Protein AF-A0A8J5YVL1-F1 (afdb_monomer)

Structure (mmCIF, N/CA/C/O backbone):
data_AF-A0A8J5YVL1-F1
#
_entry.id   AF-A0A8J5YVL1-F1
#
loop_
_atom_site.group_PDB
_atom_site.id
_atom_site.type_symbol
_atom_site.label_atom_id
_atom_site.label_alt_id
_atom_site.label_comp_id
_atom_site.label_asym_id
_atom_site.label_entity_id
_atom_site.label_seq_id
_atom_site.pdbx_PDB_ins_code
_atom_site.Cartn_x
_atom_site.Cartn_y
_atom_site.Cartn_z
_atom_site.occupancy
_atom_site.B_iso_or_equiv
_atom_site.auth_seq_id
_atom_site.auth_comp_id
_atom_site.auth_asym_id
_atom_site.auth_atom_id
_atom_site.pdbx_PDB_model_num
ATOM 1 N N . MET A 1 1 ? -0.648 19.485 24.451 1.00 42.94 1 MET A N 1
ATOM 2 C CA . MET A 1 1 ? -0.147 18.168 24.008 1.00 42.94 1 MET A CA 1
ATOM 3 C C . MET A 1 1 ? -0.734 17.122 24.938 1.00 42.94 1 MET A C 1
ATOM 5 O O . MET A 1 1 ? -0.372 17.107 26.108 1.00 42.94 1 MET A O 1
ATOM 9 N N . GLU A 1 2 ? -1.714 16.345 24.477 1.00 46.75 2 GLU A N 1
ATOM 10 C CA . GLU A 1 2 ? -2.273 15.233 25.255 1.00 46.75 2 GLU A CA 1
ATOM 11 C C . GLU A 1 2 ? -1.369 14.004 25.083 1.00 46.75 2 GLU A C 1
ATOM 13 O O . GLU A 1 2 ? -1.081 13.590 23.961 1.00 46.75 2 GLU A O 1
ATOM 18 N N . LEU A 1 3 ? -0.871 13.454 26.192 1.00 41.06 3 LEU A N 1
ATOM 19 C CA . LEU A 1 3 ? -0.074 12.228 26.197 1.00 41.06 3 LEU A CA 1
ATOM 20 C C . LEU A 1 3 ? -1.036 11.037 26.158 1.00 41.06 3 LEU A C 1
ATOM 22 O O . LEU A 1 3 ? -1.748 10.786 27.128 1.00 41.06 3 LEU A O 1
ATOM 26 N N . THR A 1 4 ? -1.071 10.324 25.033 1.00 48.88 4 THR A N 1
ATOM 27 C CA . THR A 1 4 ? -1.881 9.107 24.882 1.00 48.88 4 THR A CA 1
ATOM 28 C C . THR A 1 4 ? -1.025 7.891 25.219 1.00 48.88 4 THR A C 1
ATOM 30 O O . THR A 1 4 ? 0.049 7.719 24.645 1.00 48.88 4 THR A O 1
ATOM 33 N N . ILE A 1 5 ? -1.491 7.049 26.146 1.00 52.22 5 ILE A N 1
ATOM 34 C CA . ILE A 1 5 ? -0.807 5.812 26.540 1.00 52.22 5 ILE A CA 1
ATOM 35 C C . ILE A 1 5 ? -1.683 4.625 26.146 1.00 52.22 5 ILE A C 1
ATOM 37 O O . ILE A 1 5 ? -2.845 4.551 26.537 1.00 52.22 5 ILE A O 1
ATOM 41 N N . ILE A 1 6 ? -1.118 3.691 25.379 1.00 55.56 6 ILE A N 1
ATOM 42 C CA . ILE A 1 6 ? -1.811 2.479 24.929 1.00 55.56 6 ILE A CA 1
ATOM 43 C C . ILE A 1 6 ? -1.392 1.321 25.836 1.00 55.56 6 ILE A C 1
ATOM 45 O O . ILE A 1 6 ? -0.228 0.925 25.851 1.00 55.56 6 ILE A O 1
ATOM 49 N N . VAL A 1 7 ? -2.344 0.767 26.589 1.00 57.22 7 VAL A N 1
ATOM 50 C CA . VAL A 1 7 ? -2.123 -0.387 27.471 1.00 57.22 7 VAL A CA 1
ATOM 51 C C . VAL A 1 7 ? -2.712 -1.632 26.813 1.00 57.22 7 VAL A C 1
ATOM 53 O O . VAL A 1 7 ? -3.922 -1.735 26.635 1.00 57.22 7 VAL A O 1
ATOM 56 N N . LYS A 1 8 ? -1.857 -2.591 26.442 1.00 54.03 8 LYS A N 1
ATOM 57 C CA . LYS A 1 8 ? -2.273 -3.856 25.820 1.00 54.03 8 LYS A CA 1
ATOM 58 C C . LYS A 1 8 ? -2.433 -4.940 26.882 1.00 54.03 8 LYS A C 1
ATOM 60 O O . LYS A 1 8 ? -1.452 -5.380 27.480 1.00 54.03 8 LYS A O 1
ATOM 65 N N . LEU A 1 9 ? -3.663 -5.399 27.092 1.00 58.56 9 LEU A N 1
ATOM 66 C CA . LEU A 1 9 ? -3.941 -6.546 27.951 1.00 58.56 9 LEU A CA 1
ATOM 67 C C . LEU A 1 9 ? -3.624 -7.840 27.199 1.00 58.56 9 LEU A C 1
ATOM 69 O O . LEU A 1 9 ? -4.269 -8.189 26.214 1.00 58.56 9 LEU A O 1
ATOM 73 N N . LEU A 1 10 ? -2.597 -8.549 27.657 1.00 46.00 10 LEU A N 1
ATOM 74 C CA . LEU A 1 10 ? -2.232 -9.855 27.127 1.00 46.00 10 LEU A CA 1
ATOM 75 C C . LEU A 1 10 ? -3.142 -10.917 27.764 1.00 46.00 10 LEU A C 1
ATOM 77 O O . LEU A 1 10 ? -3.013 -11.221 28.949 1.00 46.00 10 LEU A O 1
ATOM 81 N N . TRP A 1 11 ? -4.058 -11.473 26.966 1.00 41.03 11 TRP A N 1
ATOM 82 C CA . TRP A 1 11 ? -4.796 -12.717 27.249 1.00 41.03 11 TRP A CA 1
ATOM 83 C C . TRP A 1 11 ? -5.746 -12.724 28.460 1.00 41.03 11 TRP A C 1
ATOM 85 O O . TRP A 1 11 ? -6.225 -13.786 28.850 1.00 41.03 11 TRP A O 1
ATOM 95 N N . ARG A 1 12 ? -6.054 -11.570 29.066 1.00 52.34 12 ARG A N 1
ATOM 96 C CA . ARG A 1 12 ? -7.002 -11.473 30.190 1.00 52.34 12 ARG A CA 1
ATOM 97 C C . ARG A 1 12 ? -8.143 -10.523 29.853 1.00 52.34 12 ARG A C 1
ATOM 99 O O . ARG A 1 12 ? -7.898 -9.357 29.561 1.00 52.34 12 ARG A O 1
ATOM 106 N N . ASN A 1 13 ? -9.375 -11.020 29.945 1.00 53.91 13 ASN A N 1
ATOM 107 C CA . ASN A 1 13 ? -10.570 -10.188 29.869 1.00 53.91 13 ASN A CA 1
ATOM 108 C C . ASN A 1 13 ? -10.741 -9.462 31.215 1.00 53.91 13 ASN A C 1
ATOM 110 O O . ASN A 1 13 ? -11.126 -10.070 32.212 1.00 53.91 13 ASN A O 1
ATOM 114 N N . ILE A 1 14 ? -10.346 -8.190 31.267 1.00 65.94 14 ILE A N 1
ATOM 115 C CA . ILE A 1 14 ? -10.476 -7.323 32.443 1.00 65.94 14 ILE A CA 1
ATOM 116 C C . ILE A 1 14 ? -11.452 -6.215 32.060 1.00 65.94 14 ILE A C 1
ATOM 118 O O . ILE A 1 14 ? -11.214 -5.510 31.086 1.00 65.94 14 ILE A O 1
ATOM 122 N N . GLY A 1 15 ? -12.534 -6.051 32.823 1.00 62.53 15 GLY A N 1
ATOM 123 C CA . GLY A 1 15 ? -13.512 -4.994 32.558 1.00 62.53 15 GLY A CA 1
ATOM 124 C C . GLY A 1 15 ? -12.946 -3.584 32.774 1.00 62.53 15 GLY A C 1
ATOM 125 O O . GLY A 1 15 ? -12.085 -3.393 33.641 1.00 62.53 15 GLY A O 1
ATOM 126 N N . TYR A 1 16 ? -13.490 -2.600 32.045 1.00 64.75 16 TYR A N 1
ATOM 127 C CA . TYR A 1 16 ? -13.103 -1.179 32.076 1.00 64.75 16 TYR A CA 1
ATOM 128 C C . TYR A 1 16 ? -12.795 -0.658 33.483 1.00 64.75 16 TYR A C 1
ATOM 130 O O . TYR A 1 16 ? -11.700 -0.178 33.759 1.00 64.75 16 TYR A O 1
ATOM 138 N N . ASN A 1 17 ? -13.750 -0.812 34.408 1.00 65.31 17 ASN A N 1
ATOM 139 C CA . ASN A 1 17 ? -13.649 -0.272 35.765 1.00 65.31 17 ASN A CA 1
ATOM 140 C C . ASN A 1 17 ? -12.485 -0.890 36.549 1.00 65.31 17 ASN A C 1
ATOM 142 O O . ASN A 1 17 ? -11.802 -0.198 37.304 1.00 65.31 17 ASN A O 1
ATOM 146 N N . ALA A 1 18 ? -12.226 -2.186 36.357 1.00 68.44 18 ALA A N 1
ATOM 147 C CA . ALA A 1 18 ? -11.123 -2.874 37.017 1.00 68.44 18 ALA A CA 1
ATOM 148 C C . ALA A 1 18 ? -9.768 -2.425 36.449 1.00 68.44 18 ALA A C 1
ATOM 150 O O . ALA A 1 18 ? -8.824 -2.220 37.213 1.00 68.44 18 ALA A O 1
ATOM 151 N N . LEU A 1 19 ? -9.679 -2.229 35.130 1.00 71.31 19 LEU A N 1
ATOM 152 C CA . LEU A 1 19 ? -8.485 -1.703 34.472 1.00 71.31 19 LEU A CA 1
ATOM 153 C C . LEU A 1 19 ? -8.215 -0.252 34.888 1.00 71.31 19 LEU A C 1
ATOM 155 O O . LEU A 1 19 ? -7.110 0.065 35.326 1.00 71.31 19 LEU A O 1
ATOM 159 N N . HIS A 1 20 ? -9.239 0.598 34.817 1.00 70.94 20 HIS A N 1
ATOM 160 C CA . HIS A 1 20 ? -9.194 2.002 35.205 1.00 70.94 20 HIS A CA 1
ATOM 161 C C . HIS A 1 20 ? -8.709 2.155 36.646 1.00 70.94 20 HIS A C 1
ATOM 163 O O . HIS A 1 20 ? -7.686 2.791 36.892 1.00 70.94 20 HIS A O 1
ATOM 169 N N . ASN A 1 21 ? -9.359 1.488 37.602 1.00 70.31 21 ASN A N 1
ATOM 170 C CA . ASN A 1 21 ? -8.981 1.587 39.011 1.00 70.31 21 ASN A CA 1
ATOM 171 C C . ASN A 1 21 ? -7.554 1.091 39.276 1.00 70.31 21 ASN A C 1
ATOM 173 O O . ASN A 1 21 ? -6.857 1.646 40.123 1.00 70.31 21 ASN A O 1
ATOM 177 N N . ARG A 1 22 ? -7.091 0.079 38.533 1.00 70.25 22 ARG A N 1
ATOM 178 C CA . ARG A 1 22 ? -5.737 -0.464 38.676 1.00 70.25 22 ARG A CA 1
ATOM 179 C C . ARG A 1 22 ? -4.668 0.443 38.069 1.00 70.25 22 ARG A C 1
ATOM 181 O O . ARG A 1 22 ? -3.599 0.579 38.650 1.00 70.25 22 ARG A O 1
ATOM 188 N N . ILE A 1 23 ? -4.947 1.095 36.943 1.00 69.12 23 ILE A N 1
ATOM 189 C CA . ILE A 1 23 ? -4.040 2.088 36.351 1.00 69.12 23 ILE A CA 1
ATOM 190 C C . ILE A 1 23 ? -3.959 3.327 37.248 1.00 69.12 23 ILE A C 1
ATOM 192 O O . ILE A 1 23 ? -2.861 3.787 37.558 1.00 69.12 23 ILE A O 1
ATOM 196 N N . PHE A 1 24 ? -5.097 3.831 37.731 1.00 69.50 24 PHE A N 1
ATOM 197 C CA . PHE A 1 24 ? -5.126 4.990 38.625 1.00 69.50 24 PHE A CA 1
ATOM 198 C C . PHE A 1 24 ? -4.439 4.716 39.968 1.00 69.50 24 PHE A C 1
ATOM 200 O O . PHE A 1 24 ? -3.754 5.600 40.485 1.00 69.50 24 PHE A O 1
ATOM 207 N N . SER A 1 25 ? -4.553 3.500 40.513 1.00 71.31 25 SER A N 1
ATOM 208 C CA . SER A 1 25 ? -3.871 3.138 41.761 1.00 71.31 25 SER A CA 1
ATOM 209 C C . SER A 1 25 ? -2.361 2.956 41.591 1.00 71.31 25 SER A C 1
ATOM 211 O O . SER A 1 25 ? -1.601 3.382 42.462 1.00 71.31 25 SER A O 1
ATOM 213 N N . LEU A 1 26 ? -1.917 2.368 40.475 1.00 70.75 26 LEU A N 1
ATOM 214 C CA . LEU A 1 26 ? -0.498 2.124 40.210 1.00 70.75 26 LEU A CA 1
ATOM 215 C C . LEU A 1 26 ? 0.247 3.396 39.807 1.00 70.75 26 LEU A C 1
ATOM 217 O O . LEU A 1 26 ? 1.366 3.616 40.261 1.00 70.75 26 LEU A O 1
ATOM 221 N N . TRP A 1 27 ? -0.338 4.204 38.923 1.00 68.94 27 TRP A N 1
ATOM 222 C CA . TRP A 1 27 ? 0.379 5.308 38.278 1.00 68.94 27 TRP A CA 1
ATOM 223 C C . TRP A 1 27 ? 0.097 6.672 38.905 1.00 68.94 27 TRP A C 1
ATOM 225 O O . TRP A 1 27 ? 0.854 7.602 38.646 1.00 68.94 27 TRP A O 1
ATOM 235 N N . LYS A 1 28 ? -0.957 6.799 39.730 1.00 72.81 28 LYS A N 1
ATOM 236 C CA . LYS A 1 28 ? -1.360 8.043 40.420 1.00 72.81 28 LYS A CA 1
ATOM 237 C C . LYS A 1 28 ? -1.212 9.298 39.540 1.00 72.81 28 LYS A C 1
ATOM 239 O O . LYS A 1 28 ? -0.513 10.243 39.915 1.00 72.81 28 LYS A O 1
ATOM 244 N N . PRO A 1 29 ? -1.803 9.305 38.336 1.00 64.38 29 PRO A N 1
ATOM 245 C CA . PRO A 1 29 ? -1.555 10.366 37.378 1.00 64.38 29 PRO A CA 1
ATOM 246 C C . PRO A 1 29 ? -2.107 11.705 37.880 1.00 64.38 29 PRO A C 1
ATOM 248 O O . PRO A 1 29 ? -3.198 11.779 38.439 1.00 64.38 29 PRO A O 1
ATOM 251 N N . VAL A 1 30 ? -1.359 12.782 37.632 1.00 61.59 30 VAL A N 1
ATOM 252 C CA . VAL A 1 30 ? -1.722 14.155 38.041 1.00 61.59 30 VAL A CA 1
ATOM 253 C C . VAL A 1 30 ? -2.910 14.701 37.228 1.00 61.59 30 VAL A C 1
ATOM 255 O O . VAL A 1 30 ? -3.558 15.662 37.631 1.00 61.59 30 VAL A O 1
ATOM 258 N N . LYS A 1 31 ? -3.214 14.096 36.071 1.00 61.38 31 LYS A N 1
ATOM 259 C CA . LYS A 1 31 ? -4.322 14.475 35.183 1.00 61.38 31 LYS A CA 1
ATOM 260 C C . LYS A 1 31 ? -5.142 13.251 34.785 1.00 61.38 31 LYS A C 1
ATOM 262 O O . LYS A 1 31 ? -4.609 12.148 34.702 1.00 61.38 31 LYS A O 1
ATOM 267 N N . SER A 1 32 ? -6.427 13.478 34.517 1.00 56.41 32 SER A N 1
ATOM 268 C CA . SER A 1 32 ? -7.346 12.450 34.022 1.00 56.41 32 SER A CA 1
ATOM 269 C C . SER A 1 32 ? -6.806 11.826 32.731 1.00 56.41 32 SER A C 1
ATOM 271 O O . SER A 1 32 ? -6.539 12.535 31.759 1.00 56.41 32 SER A O 1
ATOM 273 N N . ILE A 1 33 ? -6.614 10.505 32.742 1.00 60.28 33 ILE A N 1
ATOM 274 C CA . ILE A 1 33 ? -6.227 9.719 31.569 1.00 60.28 33 ILE A CA 1
ATOM 275 C C . ILE A 1 33 ? -7.513 9.234 30.902 1.00 60.28 33 ILE A C 1
ATOM 277 O O . ILE A 1 33 ? -8.324 8.565 31.541 1.00 60.28 33 ILE A O 1
ATOM 281 N N . ARG A 1 34 ? -7.695 9.531 29.609 1.00 54.69 34 ARG A N 1
ATOM 282 C CA . ARG A 1 34 ? -8.760 8.900 28.819 1.00 54.69 34 ARG A CA 1
ATOM 283 C C . ARG A 1 34 ? -8.368 7.455 28.539 1.00 54.69 34 ARG A C 1
ATOM 285 O O . ARG A 1 34 ? -7.381 7.208 27.852 1.00 54.69 34 ARG A O 1
ATOM 292 N N . ILE A 1 35 ? -9.146 6.520 29.068 1.00 52.94 35 ILE A N 1
ATOM 293 C CA . ILE A 1 35 ? -9.017 5.097 28.761 1.00 52.94 35 ILE A CA 1
ATOM 294 C C . ILE A 1 35 ? -10.043 4.779 27.676 1.00 52.94 35 ILE A C 1
ATOM 296 O O . ILE A 1 35 ? -11.217 5.108 27.821 1.00 52.94 35 ILE A O 1
ATOM 300 N N . MET A 1 36 ? -9.595 4.180 26.577 1.00 52.34 36 MET A N 1
ATOM 301 C CA . MET A 1 36 ? -10.469 3.701 25.509 1.00 52.34 36 MET A CA 1
ATOM 302 C C . MET A 1 36 ? -10.408 2.176 25.491 1.00 52.34 36 MET A C 1
ATOM 304 O O . MET A 1 36 ? -9.351 1.606 25.220 1.00 52.34 36 MET A O 1
ATOM 308 N N . ASP A 1 37 ? -11.532 1.526 25.786 1.00 49.56 37 ASP A N 1
ATOM 309 C CA . ASP A 1 37 ? -11.665 0.082 25.620 1.00 49.56 37 ASP A CA 1
ATOM 310 C C . ASP A 1 37 ? -11.885 -0.233 24.143 1.00 49.56 37 ASP A C 1
ATOM 312 O O . ASP A 1 37 ? -12.941 0.044 23.582 1.00 49.56 37 ASP A O 1
ATOM 316 N N . THR A 1 38 ? -10.906 -0.870 23.509 1.00 52.19 38 THR A N 1
ATOM 317 C CA . THR A 1 38 ? -11.033 -1.386 22.136 1.00 52.19 38 THR A CA 1
ATOM 318 C C . THR A 1 38 ? -11.914 -2.634 22.035 1.00 52.19 38 THR A C 1
ATOM 320 O O . THR A 1 38 ? -12.128 -3.131 20.936 1.00 52.19 38 THR A O 1
ATOM 323 N N . ILE A 1 39 ? -12.424 -3.145 23.163 1.00 48.12 39 ILE A N 1
ATOM 324 C CA . ILE A 1 39 ? -13.258 -4.357 23.223 1.00 48.12 39 ILE A CA 1
ATOM 325 C C . ILE A 1 39 ? -14.756 -4.013 23.116 1.00 48.12 39 ILE A C 1
ATOM 327 O O . ILE A 1 39 ? -15.528 -4.837 22.647 1.00 48.12 39 ILE A O 1
ATOM 331 N N . ASN A 1 40 ? -15.159 -2.793 23.495 1.00 41.94 40 ASN A N 1
ATOM 332 C CA . ASN A 1 40 ? -16.542 -2.297 23.406 1.00 41.94 40 ASN A CA 1
ATOM 333 C C . ASN A 1 40 ? -16.574 -0.824 22.958 1.00 41.94 40 ASN A C 1
ATOM 335 O O . ASN A 1 40 ? -17.328 -0.013 23.499 1.00 41.94 40 ASN A O 1
ATOM 339 N N . GLY A 1 41 ? -15.705 -0.444 22.019 1.00 41.62 41 GLY A N 1
ATOM 340 C CA . GLY A 1 41 ? -15.806 0.871 21.392 1.00 41.62 41 GLY A CA 1
ATOM 341 C C . GLY A 1 41 ? -17.145 0.981 20.658 1.00 41.62 41 GLY A C 1
ATOM 342 O O . GLY A 1 41 ? -17.624 -0.039 20.155 1.00 41.62 41 GLY A O 1
ATOM 343 N N . PRO A 1 42 ? -17.760 2.180 20.574 1.00 35.94 42 PRO A N 1
ATOM 344 C CA . PRO A 1 42 ? -18.897 2.345 19.685 1.00 35.94 42 PRO A CA 1
ATOM 345 C C . PRO A 1 42 ? -18.426 1.955 18.288 1.00 35.94 42 PRO A C 1
ATOM 347 O O . PRO A 1 42 ? -17.226 2.003 18.015 1.00 35.94 42 PRO A O 1
ATOM 350 N N . GLU A 1 43 ? -19.366 1.570 17.442 1.00 41.91 43 GLU A N 1
ATOM 351 C CA . GLU A 1 43 ? -19.257 1.426 15.993 1.00 41.91 43 GLU A CA 1
ATOM 352 C C . GLU A 1 43 ? -18.682 2.720 15.372 1.00 41.91 43 GLU A C 1
ATOM 354 O O . GLU A 1 43 ? -19.348 3.505 14.706 1.00 41.91 43 GLU A O 1
ATOM 359 N N . GLN A 1 44 ? -17.426 3.028 15.683 1.00 44.06 44 GLN A N 1
ATOM 360 C CA . GLN A 1 44 ? -16.642 4.060 15.062 1.00 44.06 44 GLN A CA 1
ATOM 361 C C . GLN A 1 44 ? -16.276 3.411 13.755 1.00 44.06 44 GLN A C 1
ATOM 363 O O . GLN A 1 44 ? -15.365 2.589 13.711 1.00 44.06 44 GLN A O 1
ATOM 368 N N . SER A 1 45 ? -17.066 3.734 12.732 1.00 43.62 45 SER A N 1
ATOM 369 C CA . SER A 1 45 ? -16.680 3.611 11.338 1.00 43.62 45 SER A CA 1
ATOM 370 C C . SER A 1 45 ? -15.217 4.023 11.263 1.00 43.62 45 SER A C 1
ATOM 372 O O . SER A 1 45 ? -14.894 5.214 11.304 1.00 43.62 45 SER A O 1
ATOM 374 N N . TYR A 1 46 ? -14.317 3.040 11.255 1.00 50.81 46 TYR A N 1
ATOM 375 C CA . TYR A 1 46 ? -12.924 3.291 10.952 1.00 50.81 46 TYR A CA 1
ATOM 376 C C . TYR A 1 46 ? -12.950 4.064 9.636 1.00 50.81 46 TYR A C 1
ATOM 378 O O . TYR A 1 46 ? -13.780 3.741 8.776 1.00 50.81 46 TYR A O 1
ATOM 386 N N . PRO A 1 47 ? -12.154 5.134 9.480 1.00 58.59 47 PRO A N 1
ATOM 387 C CA . PRO A 1 47 ? -12.111 5.796 8.194 1.00 58.59 47 PRO A CA 1
ATOM 388 C C . PRO A 1 47 ? -11.756 4.713 7.177 1.00 58.59 47 PRO A C 1
ATOM 390 O O . PRO A 1 47 ? -10.712 4.072 7.303 1.00 58.59 47 PRO A O 1
ATOM 393 N N . SER A 1 48 ? -12.663 4.470 6.226 1.00 70.88 48 SER A N 1
ATOM 394 C CA . SER A 1 48 ? -12.494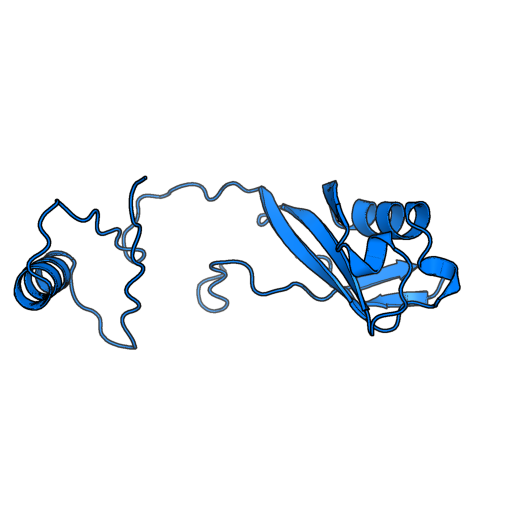 3.442 5.197 1.00 70.88 48 SER A CA 1
ATOM 395 C C . SER A 1 48 ? -11.149 3.619 4.496 1.00 70.88 48 SER A C 1
ATOM 397 O O . SER A 1 48 ? -10.492 2.649 4.150 1.00 70.88 48 SER A O 1
ATOM 399 N N . MET A 1 49 ? -10.665 4.862 4.429 1.00 78.75 49 MET A N 1
ATOM 400 C CA . MET A 1 49 ? -9.328 5.228 3.988 1.00 78.75 49 MET A CA 1
ATOM 401 C C . MET A 1 49 ? -8.318 5.352 5.139 1.00 78.75 49 MET A C 1
ATOM 403 O O . MET A 1 49 ? -8.422 6.247 5.981 1.00 78.75 49 MET A O 1
ATOM 407 N N . VAL A 1 50 ? -7.253 4.548 5.096 1.00 83.94 50 VAL A N 1
ATOM 408 C CA . VAL A 1 50 ? -6.099 4.661 6.007 1.00 83.94 50 VAL A CA 1
ATOM 409 C C . VAL A 1 50 ? -4.806 4.947 5.251 1.00 83.94 50 VAL A C 1
ATOM 411 O O . VAL A 1 50 ? -4.644 4.555 4.098 1.00 83.94 50 VAL A O 1
ATOM 414 N N . LEU A 1 51 ? -3.865 5.632 5.905 1.00 87.38 51 LEU A N 1
ATOM 415 C CA . LEU A 1 51 ? -2.521 5.841 5.371 1.00 87.38 51 LEU A CA 1
ATOM 416 C C . LEU A 1 51 ? -1.648 4.618 5.679 1.00 87.38 51 LEU A C 1
ATOM 418 O O . LEU A 1 51 ? -1.350 4.339 6.840 1.00 87.38 51 LEU A O 1
ATOM 422 N N . ALA A 1 52 ? -1.213 3.926 4.633 1.00 89.06 52 ALA A N 1
ATOM 423 C CA . ALA A 1 52 ? -0.408 2.719 4.702 1.00 89.06 52 ALA A CA 1
ATOM 424 C C . ALA A 1 52 ? 0.986 2.946 4.125 1.00 89.06 52 ALA A C 1
ATOM 426 O O . ALA A 1 52 ? 1.129 3.491 3.031 1.00 89.06 52 ALA A O 1
ATOM 427 N N . TRP A 1 53 ? 2.014 2.473 4.827 1.00 92.31 53 TRP A N 1
ATOM 428 C CA . TRP A 1 53 ? 3.339 2.321 4.235 1.00 92.31 53 TRP A CA 1
ATOM 429 C C . TRP A 1 53 ? 3.412 0.991 3.497 1.00 92.31 53 TRP A C 1
ATOM 431 O O . TRP A 1 53 ? 3.083 -0.052 4.060 1.00 92.31 53 TRP A O 1
ATOM 441 N N . ILE A 1 54 ? 3.871 1.035 2.253 1.00 93.31 54 ILE A N 1
ATOM 442 C CA . ILE A 1 54 ? 4.097 -0.142 1.422 1.00 93.31 54 ILE A CA 1
ATOM 443 C C . ILE A 1 54 ? 5.556 -0.217 0.981 1.00 93.31 54 ILE A C 1
ATOM 445 O O . ILE A 1 54 ? 6.236 0.805 0.829 1.00 93.31 54 ILE A O 1
ATOM 449 N N . ARG A 1 55 ? 6.027 -1.442 0.762 1.00 93.56 55 ARG A N 1
ATOM 450 C CA . ARG A 1 55 ? 7.349 -1.759 0.229 1.00 93.56 55 ARG A CA 1
ATOM 451 C C . ARG A 1 55 ? 7.214 -2.530 -1.076 1.00 93.56 55 ARG A C 1
ATOM 453 O O . ARG A 1 55 ? 6.396 -3.442 -1.196 1.00 93.56 55 ARG A O 1
ATOM 460 N N . LEU A 1 56 ? 8.062 -2.173 -2.030 1.00 93.00 56 LEU A N 1
ATOM 461 C CA . LEU A 1 56 ? 8.256 -2.861 -3.301 1.00 93.00 56 LEU A CA 1
ATOM 462 C C . LEU A 1 56 ? 9.650 -3.505 -3.260 1.00 93.00 56 LEU A C 1
ATOM 464 O O . LEU A 1 56 ? 10.645 -2.854 -3.608 1.00 93.00 56 LEU A O 1
ATOM 468 N N . PRO A 1 57 ? 9.766 -4.740 -2.741 1.00 90.94 57 PRO A N 1
ATOM 469 C CA . PRO A 1 57 ? 11.044 -5.428 -2.652 1.00 90.94 57 PRO A CA 1
ATOM 470 C C . PRO A 1 57 ? 11.575 -5.788 -4.036 1.00 90.94 57 PRO A C 1
ATOM 472 O O . PRO A 1 57 ? 10.805 -6.061 -4.958 1.00 90.94 57 PRO A O 1
ATOM 475 N N . SER A 1 58 ? 12.905 -5.822 -4.154 1.00 88.50 58 SER A N 1
ATOM 476 C CA . SER A 1 58 ? 13.609 -6.312 -5.348 1.00 88.50 58 SER A CA 1
ATOM 477 C C . SER A 1 58 ? 13.241 -5.594 -6.651 1.00 88.50 58 SER A C 1
ATOM 479 O O . SER A 1 58 ? 13.415 -6.155 -7.733 1.00 88.50 58 SER A O 1
ATOM 481 N N . LEU A 1 59 ? 12.780 -4.345 -6.556 1.00 87.44 59 LEU A N 1
ATOM 482 C CA . LEU A 1 59 ? 12.447 -3.540 -7.719 1.00 87.44 59 LEU A CA 1
ATOM 483 C C . LEU A 1 59 ? 13.720 -3.322 -8.581 1.00 87.44 59 LEU A C 1
ATOM 485 O O . LEU A 1 59 ? 14.794 -3.008 -8.054 1.00 87.44 59 LEU A O 1
ATOM 489 N N . PRO A 1 60 ? 13.664 -3.519 -9.907 1.00 86.44 60 PRO A N 1
ATOM 490 C CA . PRO A 1 60 ? 14.774 -3.191 -10.794 1.00 86.44 60 PRO A CA 1
ATOM 491 C C . PRO A 1 60 ? 15.208 -1.723 -10.686 1.00 86.44 60 PRO A C 1
ATOM 493 O O . PRO A 1 60 ? 14.381 -0.817 -10.664 1.00 86.44 60 PRO A O 1
ATOM 496 N N . GLY A 1 61 ? 16.521 -1.465 -10.690 1.00 84.31 61 GLY A N 1
ATOM 497 C CA . GLY A 1 61 ? 17.070 -0.115 -10.485 1.00 84.31 61 GLY A CA 1
ATOM 498 C C . GLY A 1 61 ? 16.571 0.938 -11.486 1.00 84.31 61 GLY A C 1
ATOM 499 O O . GLY A 1 61 ? 16.399 2.096 -11.126 1.00 84.31 61 GLY A O 1
ATOM 500 N N . HIS A 1 62 ? 16.264 0.545 -12.726 1.00 86.62 62 HIS A N 1
ATOM 501 C CA . HIS A 1 62 ? 15.727 1.463 -13.738 1.00 86.62 62 HIS A CA 1
ATOM 502 C C . HIS A 1 62 ? 14.300 1.957 -13.421 1.00 86.62 62 HIS A C 1
ATOM 504 O O . HIS A 1 62 ? 13.892 2.996 -13.944 1.00 86.62 62 HIS A O 1
ATOM 510 N N . LEU A 1 63 ? 13.570 1.256 -12.544 1.00 88.25 63 LEU A N 1
ATOM 511 C CA . LEU A 1 63 ? 12.229 1.618 -12.077 1.00 88.25 63 LEU A CA 1
ATOM 512 C C . LEU A 1 63 ? 12.249 2.511 -10.828 1.00 88.25 63 LEU A C 1
ATOM 514 O O . LEU A 1 63 ? 11.196 2.983 -10.413 1.00 88.25 63 LEU A O 1
ATOM 518 N N . TYR A 1 64 ? 13.424 2.811 -10.254 1.00 88.00 64 TYR A N 1
ATOM 519 C CA . TYR A 1 64 ? 13.530 3.688 -9.078 1.00 88.00 64 TYR A CA 1
ATOM 520 C C . TYR A 1 64 ? 13.317 5.176 -9.385 1.00 88.00 64 TYR A C 1
ATOM 522 O O . TYR A 1 64 ? 13.384 6.023 -8.496 1.00 88.00 64 TYR A O 1
ATOM 530 N N . LYS A 1 65 ? 13.042 5.527 -10.644 1.00 88.69 65 LYS A N 1
ATOM 531 C CA . LYS A 1 65 ? 12.689 6.900 -10.995 1.00 88.69 65 LYS A CA 1
ATOM 532 C C . LYS A 1 65 ? 11.395 7.262 -10.280 1.00 88.69 65 LYS A C 1
ATOM 534 O O . LYS A 1 65 ? 10.386 6.588 -10.464 1.00 88.69 65 LYS A O 1
ATOM 539 N N . ARG A 1 66 ? 11.405 8.379 -9.554 1.00 89.75 66 ARG A N 1
ATOM 540 C CA . ARG A 1 66 ? 10.255 8.904 -8.804 1.00 89.75 66 ARG A CA 1
ATOM 541 C C . ARG A 1 66 ? 8.915 8.758 -9.532 1.00 89.75 66 ARG A C 1
ATOM 543 O O . ARG A 1 66 ? 7.997 8.163 -8.987 1.00 89.75 66 ARG A O 1
ATOM 550 N N . LYS A 1 67 ? 8.834 9.216 -10.787 1.00 91.88 67 LYS A N 1
ATOM 551 C CA . LYS A 1 67 ? 7.607 9.136 -11.601 1.00 91.88 67 LYS A CA 1
ATOM 552 C C . LYS A 1 67 ? 7.095 7.703 -11.799 1.00 91.88 67 LYS A C 1
ATOM 554 O O . LYS A 1 67 ? 5.893 7.493 -11.865 1.00 91.88 67 LYS A O 1
ATOM 559 N N . ILE A 1 68 ? 8.000 6.730 -11.913 1.00 92.12 68 ILE A N 1
ATOM 560 C CA . ILE A 1 68 ? 7.653 5.313 -12.067 1.00 92.12 68 ILE A CA 1
ATOM 561 C C . ILE A 1 68 ? 7.133 4.763 -10.739 1.00 92.12 68 ILE A C 1
ATOM 563 O O . ILE A 1 68 ? 6.087 4.127 -10.720 1.00 92.12 68 ILE A O 1
ATOM 567 N N . ILE A 1 69 ? 7.808 5.049 -9.623 1.00 92.56 69 ILE A N 1
ATOM 568 C CA . ILE A 1 69 ? 7.363 4.601 -8.294 1.00 92.56 69 ILE A CA 1
ATOM 569 C C . ILE A 1 69 ? 6.003 5.207 -7.936 1.00 92.56 69 ILE A C 1
ATOM 571 O O . ILE A 1 69 ? 5.137 4.501 -7.428 1.00 92.56 69 ILE A O 1
ATOM 575 N N . GLU A 1 70 ? 5.796 6.493 -8.230 1.00 94.31 70 GLU A N 1
ATOM 576 C CA . GLU A 1 70 ? 4.500 7.156 -8.064 1.00 94.31 70 GLU A CA 1
ATOM 577 C C . GLU A 1 70 ? 3.425 6.470 -8.914 1.00 94.31 70 GLU A C 1
ATOM 579 O O . GLU A 1 70 ? 2.364 6.154 -8.387 1.00 94.31 70 GLU A O 1
ATOM 584 N N . ALA A 1 71 ? 3.714 6.152 -10.181 1.00 94.88 71 ALA A N 1
ATOM 585 C CA . ALA A 1 71 ? 2.777 5.440 -11.049 1.00 94.88 71 ALA A CA 1
ATOM 586 C C . ALA A 1 71 ? 2.427 4.038 -10.521 1.00 94.88 71 ALA A C 1
ATOM 588 O O . ALA A 1 71 ? 1.254 3.675 -10.508 1.00 94.88 71 ALA A O 1
ATOM 589 N N . ILE A 1 72 ? 3.412 3.273 -10.034 1.00 94.31 72 ILE A N 1
ATOM 590 C CA . ILE A 1 72 ? 3.176 1.965 -9.401 1.00 94.31 72 ILE A CA 1
ATOM 591 C C . ILE A 1 72 ? 2.316 2.137 -8.143 1.00 94.31 72 ILE A C 1
ATOM 593 O O . ILE A 1 72 ? 1.342 1.414 -7.953 1.00 94.31 72 ILE A O 1
ATOM 597 N N . GLY A 1 73 ? 2.645 3.115 -7.297 1.00 94.12 73 GLY A N 1
ATOM 598 C CA . GLY A 1 73 ? 1.885 3.429 -6.091 1.00 94.12 73 GLY A CA 1
ATOM 599 C C . GLY A 1 73 ? 0.438 3.816 -6.378 1.00 94.12 73 GLY A C 1
ATOM 600 O O . GLY A 1 73 ? -0.456 3.390 -5.653 1.00 94.12 73 GLY A O 1
ATOM 601 N N . SER A 1 74 ? 0.199 4.554 -7.464 1.00 94.44 74 SER A N 1
ATOM 602 C CA . SER A 1 74 ? -1.137 4.949 -7.917 1.00 94.44 74 SER A CA 1
ATOM 603 C C . SER A 1 74 ? -2.023 3.779 -8.340 1.00 94.44 74 SER A C 1
ATOM 605 O O . SER A 1 74 ? -3.240 3.931 -8.313 1.00 94.44 74 SER A O 1
ATOM 607 N N . LEU A 1 75 ? -1.451 2.618 -8.682 1.00 93.00 75 LEU A N 1
ATOM 608 C CA . LEU A 1 75 ? -2.225 1.389 -8.906 1.00 93.00 75 LEU A CA 1
ATOM 609 C C . LEU A 1 75 ? -2.795 0.816 -7.603 1.00 93.00 75 LEU A C 1
ATOM 611 O O . LEU A 1 75 ? -3.766 0.070 -7.639 1.00 93.00 75 LEU A O 1
ATOM 615 N N . ILE A 1 76 ? -2.168 1.134 -6.468 1.00 92.75 76 ILE A N 1
ATOM 616 C CA . ILE A 1 76 ? -2.531 0.620 -5.143 1.00 92.75 76 ILE A CA 1
ATOM 617 C C . ILE A 1 76 ? -3.433 1.614 -4.411 1.00 92.75 76 ILE A C 1
ATOM 619 O O . ILE A 1 76 ? -4.351 1.220 -3.700 1.00 92.75 76 ILE A O 1
ATOM 623 N N . GLY A 1 77 ? -3.162 2.910 -4.561 1.00 92.12 77 GLY A N 1
ATOM 624 C CA . GLY A 1 77 ? -3.933 3.957 -3.914 1.00 92.12 77 GLY A CA 1
ATOM 625 C C . GLY A 1 77 ? -3.342 5.346 -4.113 1.00 92.12 77 GLY A C 1
ATOM 626 O O . GLY A 1 77 ? -2.371 5.554 -4.842 1.00 92.12 77 GLY A O 1
ATOM 627 N N . LYS A 1 78 ? -3.919 6.347 -3.445 1.00 93.38 78 LYS A N 1
ATOM 628 C CA . LYS A 1 78 ? -3.428 7.727 -3.565 1.00 93.38 78 LYS A CA 1
ATOM 629 C C . LYS A 1 78 ? -2.072 7.861 -2.872 1.00 93.38 78 LYS A C 1
ATOM 631 O O . LYS A 1 78 ? -2.006 7.830 -1.645 1.00 93.38 78 LYS A O 1
ATOM 636 N N . VAL A 1 79 ? -1.010 8.059 -3.652 1.00 94.62 79 VAL A N 1
ATOM 637 C CA . VAL A 1 79 ? 0.351 8.286 -3.144 1.00 94.62 79 VAL A CA 1
ATOM 638 C C . VAL A 1 79 ? 0.423 9.619 -2.405 1.00 94.62 79 VAL A C 1
ATOM 640 O O . VAL A 1 79 ? 0.001 10.657 -2.913 1.00 94.62 79 VAL A O 1
ATOM 643 N N . VAL A 1 80 ? 0.961 9.581 -1.189 1.00 92.19 80 VAL A N 1
ATOM 644 C CA . VAL A 1 80 ? 1.118 10.749 -0.312 1.00 92.19 80 VAL A CA 1
ATOM 645 C C . VAL A 1 80 ? 2.579 11.137 -0.184 1.00 92.19 80 VAL A C 1
ATOM 647 O O . VAL A 1 80 ? 2.914 12.320 -0.178 1.00 92.19 80 VAL A O 1
ATOM 650 N N . LYS A 1 81 ? 3.453 10.140 -0.035 1.00 91.06 81 LYS A N 1
ATOM 651 C CA . LYS A 1 81 ? 4.860 10.372 0.273 1.00 91.06 81 LYS A CA 1
ATOM 652 C C . LYS A 1 81 ? 5.730 9.221 -0.211 1.00 91.06 81 LYS A C 1
ATOM 654 O O . LYS A 1 81 ? 5.345 8.065 -0.092 1.00 91.06 81 LYS A O 1
ATOM 659 N N . LEU A 1 82 ? 6.924 9.547 -0.688 1.00 89.62 82 LEU A N 1
ATOM 660 C CA . LEU A 1 82 ? 8.006 8.593 -0.918 1.00 89.62 82 LEU A CA 1
ATOM 661 C C . LEU A 1 82 ? 8.941 8.607 0.294 1.00 89.62 82 LEU A C 1
ATOM 663 O O . LEU A 1 82 ? 9.140 9.651 0.923 1.00 89.62 82 LEU A O 1
ATOM 667 N N . ASP A 1 83 ? 9.495 7.453 0.649 1.00 85.69 83 ASP A N 1
ATOM 668 C CA . ASP A 1 83 ? 10.574 7.409 1.631 1.00 85.69 83 ASP A CA 1
ATOM 669 C C . ASP A 1 83 ? 11.781 8.206 1.113 1.00 85.69 83 ASP A C 1
ATOM 671 O O . ASP A 1 83 ? 12.057 8.201 -0.085 1.00 85.69 83 ASP A O 1
ATOM 675 N N . VAL A 1 84 ? 12.497 8.902 2.000 1.00 75.75 84 VAL A N 1
ATOM 676 C CA . VAL A 1 84 ? 13.606 9.798 1.622 1.00 75.75 84 VAL A CA 1
ATOM 677 C C . VAL A 1 84 ? 14.689 9.047 0.844 1.00 75.75 84 VAL A C 1
ATOM 679 O O . VAL A 1 84 ? 15.262 9.592 -0.095 1.00 75.75 84 VAL A O 1
ATOM 682 N N . GLN A 1 85 ? 14.931 7.781 1.187 1.00 75.56 85 GLN A N 1
ATOM 683 C CA . GLN A 1 85 ? 15.915 6.950 0.491 1.00 75.56 85 GLN A CA 1
ATOM 684 C C . GLN A 1 85 ? 15.431 6.566 -0.908 1.00 75.56 85 GLN A C 1
ATOM 686 O O . GLN A 1 85 ? 16.187 6.549 -1.876 1.00 75.56 85 GLN A O 1
ATOM 691 N N . THR A 1 86 ? 14.126 6.342 -1.038 1.00 71.12 86 THR A N 1
ATOM 692 C CA . THR A 1 86 ? 13.496 6.092 -2.333 1.00 71.12 86 THR A CA 1
ATOM 693 C C . THR A 1 86 ? 13.494 7.353 -3.211 1.00 71.12 86 THR A C 1
ATOM 695 O O . THR A 1 86 ? 13.787 7.266 -4.400 1.00 71.12 86 THR A O 1
ATOM 698 N N . ASP A 1 87 ? 13.227 8.529 -2.636 1.00 70.31 87 ASP A N 1
ATOM 699 C CA . ASP A 1 87 ? 13.191 9.817 -3.350 1.00 70.31 87 ASP A CA 1
ATOM 700 C C . ASP A 1 87 ? 14.586 10.250 -3.839 1.00 70.31 87 ASP A C 1
ATOM 702 O O . ASP A 1 87 ? 14.740 10.724 -4.966 1.00 70.31 87 ASP A O 1
ATOM 706 N N . ASN A 1 88 ? 15.630 9.976 -3.048 1.00 69.56 88 ASN A N 1
ATOM 707 C CA . ASN A 1 88 ? 17.026 10.223 -3.422 1.00 69.56 88 ASN A CA 1
ATOM 708 C C . ASN A 1 88 ? 17.590 9.210 -4.433 1.00 69.56 88 ASN A C 1
ATOM 710 O O . ASN A 1 88 ? 18.766 9.298 -4.788 1.00 69.56 88 ASN A O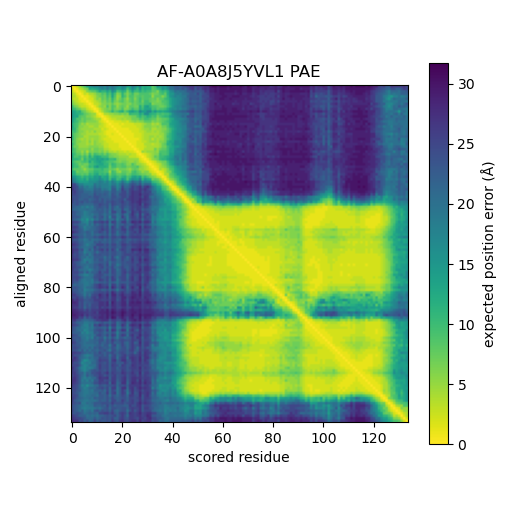 1
ATOM 714 N N . GLN A 1 89 ? 16.783 8.247 -4.899 1.00 67.81 89 GLN A N 1
ATOM 715 C CA . GLN A 1 89 ? 17.206 7.152 -5.783 1.00 67.81 89 GLN A CA 1
ATOM 716 C C . GLN A 1 89 ? 18.397 6.349 -5.220 1.00 67.81 89 GLN A C 1
ATOM 718 O O . GLN A 1 89 ? 19.102 5.661 -5.965 1.00 67.81 89 GLN A O 1
ATOM 723 N N . THR A 1 90 ? 18.630 6.404 -3.904 1.00 61.81 90 THR A N 1
ATOM 724 C CA . THR A 1 90 ? 19.603 5.550 -3.231 1.00 61.81 90 THR A CA 1
ATOM 725 C C . THR A 1 90 ? 19.023 4.141 -3.189 1.00 61.81 90 THR A C 1
ATOM 727 O O . THR A 1 90 ? 17.936 3.901 -2.668 1.00 61.81 90 THR A O 1
ATOM 730 N N . ARG A 1 91 ? 19.725 3.193 -3.820 1.00 62.53 91 ARG A N 1
ATOM 731 C CA . ARG A 1 91 ? 19.276 1.805 -3.999 1.00 62.53 91 ARG A CA 1
ATOM 732 C C . ARG A 1 91 ? 19.312 1.042 -2.674 1.00 62.53 91 ARG A C 1
ATOM 734 O O . ARG A 1 91 ? 20.184 0.208 -2.444 1.00 62.53 91 ARG A O 1
ATOM 741 N N . GLU A 1 92 ? 18.359 1.323 -1.801 1.00 59.03 92 GLU A N 1
ATOM 742 C CA . GLU A 1 92 ? 18.055 0.462 -0.668 1.00 59.03 92 GLU A CA 1
ATOM 743 C C . GLU A 1 92 ? 17.262 -0.763 -1.140 1.00 59.03 92 GLU A C 1
ATOM 745 O O . GLU A 1 92 ? 16.703 -0.789 -2.238 1.00 59.03 92 GLU A O 1
ATOM 750 N N . ARG A 1 93 ? 17.258 -1.823 -0.325 1.00 76.50 93 ARG A N 1
ATOM 751 C CA . ARG A 1 93 ? 16.767 -3.178 -0.659 1.00 76.50 93 ARG A CA 1
ATOM 752 C C . ARG A 1 93 ? 15.324 -3.240 -1.202 1.00 76.50 93 ARG A C 1
ATOM 754 O O . ARG A 1 93 ? 14.923 -4.279 -1.724 1.00 76.50 93 ARG A O 1
ATOM 761 N N . PHE A 1 94 ? 14.556 -2.165 -1.066 1.00 84.38 94 PHE A N 1
ATOM 762 C CA . PHE A 1 94 ? 13.178 -2.017 -1.517 1.00 84.38 94 PHE A CA 1
ATOM 763 C C . PHE A 1 94 ? 12.867 -0.534 -1.765 1.00 84.38 94 PHE A C 1
ATOM 765 O O . PHE A 1 94 ? 13.479 0.337 -1.148 1.00 84.38 94 PHE A O 1
ATOM 772 N N . ALA A 1 95 ? 11.905 -0.241 -2.640 1.00 90.81 95 ALA A N 1
ATOM 773 C CA . ALA A 1 95 ? 11.290 1.086 -2.695 1.00 90.81 95 ALA A CA 1
ATOM 774 C C . ALA A 1 95 ? 10.174 1.171 -1.645 1.00 90.81 95 ALA A C 1
ATOM 776 O O . ALA A 1 95 ? 9.455 0.193 -1.435 1.00 90.81 95 ALA A O 1
ATOM 777 N N . ARG A 1 96 ? 10.029 2.316 -0.972 1.00 92.06 96 ARG A N 1
ATOM 778 C CA . ARG A 1 96 ? 9.048 2.514 0.105 1.00 92.06 96 ARG A CA 1
ATOM 779 C C . ARG A 1 96 ? 8.240 3.787 -0.115 1.00 92.06 96 ARG A C 1
ATOM 781 O O . ARG A 1 96 ? 8.793 4.843 -0.420 1.00 92.06 96 ARG A O 1
ATOM 788 N N . LEU A 1 97 ? 6.925 3.689 0.059 1.00 94.25 97 LEU A N 1
ATOM 789 C CA . LEU A 1 97 ? 6.000 4.799 -0.151 1.00 94.25 97 LEU A CA 1
ATOM 790 C C . LEU A 1 97 ? 4.769 4.699 0.752 1.00 94.25 97 LEU A C 1
ATOM 792 O O . LEU A 1 97 ? 4.393 3.614 1.187 1.00 94.25 97 LEU A O 1
ATOM 796 N N . ALA A 1 98 ? 4.159 5.844 1.036 1.00 92.94 98 ALA A N 1
ATOM 797 C CA . ALA A 1 98 ? 2.918 5.970 1.780 1.00 92.94 98 ALA A CA 1
ATOM 798 C C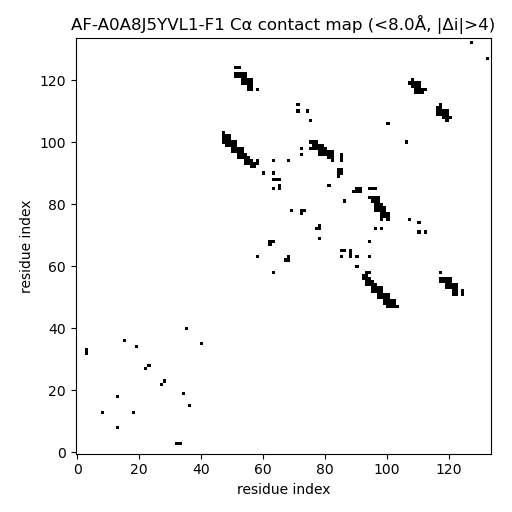 . ALA A 1 98 ? 1.756 6.213 0.814 1.00 92.94 98 ALA A C 1
ATOM 800 O O . ALA A 1 98 ? 1.801 7.148 0.006 1.00 92.94 98 ALA A O 1
ATOM 801 N N . VAL A 1 99 ? 0.714 5.395 0.925 1.00 94.00 99 VAL A N 1
ATOM 802 C CA . VAL A 1 99 ? -0.486 5.428 0.084 1.00 94.00 99 VAL A CA 1
ATOM 803 C C . VAL A 1 99 ? -1.743 5.413 0.950 1.00 94.00 99 VAL A C 1
ATOM 805 O O . VAL A 1 99 ? -1.760 4.786 2.007 1.00 94.00 99 VAL A O 1
ATOM 808 N N . TYR A 1 100 ? -2.800 6.096 0.518 1.00 89.62 100 TYR A N 1
ATOM 809 C CA . TYR A 1 100 ? -4.128 5.864 1.083 1.00 89.62 100 TYR A CA 1
ATOM 810 C C . TYR A 1 100 ? -4.724 4.589 0.499 1.00 89.62 100 TYR A C 1
ATOM 812 O O . TYR A 1 100 ? -4.758 4.453 -0.723 1.00 89.62 100 TYR A O 1
ATOM 820 N N . ILE A 1 101 ? -5.216 3.705 1.363 1.00 86.38 101 ILE A N 1
ATOM 821 C CA . ILE A 1 101 ? -5.879 2.454 0.982 1.00 86.38 101 ILE A CA 1
ATOM 822 C C . ILE A 1 101 ? -7.275 2.378 1.579 1.00 86.38 101 ILE A C 1
ATOM 824 O O . ILE A 1 101 ? -7.480 2.826 2.709 1.00 86.38 101 ILE A O 1
ATOM 828 N N . ASN A 1 102 ? -8.196 1.784 0.823 1.00 81.44 102 ASN A N 1
ATOM 829 C CA . ASN A 1 102 ? -9.535 1.467 1.292 1.00 81.44 102 ASN A CA 1
ATOM 830 C C . ASN A 1 102 ? -9.519 0.112 2.021 1.00 81.44 102 ASN A C 1
ATOM 832 O O . ASN A 1 102 ? -9.134 -0.892 1.430 1.00 81.44 102 ASN A O 1
ATOM 836 N N . LEU A 1 103 ? -9.913 0.077 3.295 1.00 77.88 103 LEU A N 1
ATOM 837 C CA . LEU A 1 103 ? -10.022 -1.147 4.096 1.00 77.88 103 LEU A CA 1
ATOM 838 C C . LEU A 1 103 ? -11.308 -1.936 3.822 1.00 77.88 103 LEU A C 1
ATOM 840 O O . LEU A 1 103 ? -11.413 -3.080 4.255 1.00 77.88 103 LEU A O 1
ATOM 844 N N . GLU A 1 104 ? -12.271 -1.348 3.110 1.00 78.12 104 GLU A N 1
ATOM 845 C CA . GLU A 1 104 ? -13.469 -2.050 2.629 1.00 78.12 104 GLU A CA 1
ATOM 846 C C . GLU A 1 104 ? -13.168 -2.912 1.391 1.00 78.12 104 GLU A C 1
ATOM 848 O O . GLU A 1 104 ? -13.973 -3.756 0.999 1.00 78.12 104 GLU A O 1
ATOM 853 N N . GLU A 1 105 ? -11.992 -2.725 0.787 1.00 78.50 105 GLU A N 1
ATOM 854 C CA . GLU A 1 105 ? -11.516 -3.463 -0.378 1.00 78.50 105 GLU A CA 1
ATOM 855 C C . GLU A 1 105 ? -10.367 -4.413 -0.002 1.00 78.50 105 GLU A C 1
ATOM 857 O O . GLU A 1 105 ? -9.588 -4.144 0.921 1.00 78.50 105 GLU A O 1
ATOM 862 N N . PRO A 1 106 ? -10.217 -5.546 -0.711 1.00 80.62 106 PRO A N 1
ATOM 863 C CA . PRO A 1 106 ? -9.088 -6.437 -0.492 1.00 80.62 106 PRO A CA 1
ATOM 864 C C . PRO A 1 106 ? -7.767 -5.732 -0.819 1.00 80.62 106 PRO A C 1
ATOM 866 O O . PRO A 1 106 ? -7.621 -5.080 -1.853 1.00 80.62 106 PRO A O 1
ATOM 869 N N . LEU A 1 107 ? -6.766 -5.923 0.041 1.00 85.31 107 LEU A N 1
ATOM 870 C CA . LEU A 1 107 ? -5.440 -5.348 -0.170 1.00 85.31 107 LEU A CA 1
ATOM 871 C C . LEU A 1 107 ? -4.775 -5.920 -1.427 1.00 85.31 107 LEU A C 1
ATOM 873 O O . LEU A 1 107 ? -4.684 -7.137 -1.616 1.00 85.31 107 LEU A O 1
ATOM 877 N N . ILE A 1 108 ? -4.232 -5.027 -2.251 1.00 87.94 108 ILE A N 1
ATOM 878 C CA . ILE A 1 108 ? -3.489 -5.379 -3.459 1.00 87.94 108 ILE A CA 1
ATOM 879 C C . ILE A 1 108 ? -2.112 -5.903 -3.050 1.00 87.94 108 ILE A C 1
ATOM 881 O O . ILE A 1 108 ? -1.194 -5.149 -2.742 1.00 87.94 108 ILE A O 1
ATOM 885 N N . SER A 1 109 ? -1.958 -7.225 -3.055 1.00 90.06 109 SER A N 1
ATOM 886 C CA . SER A 1 109 ? -0.695 -7.885 -2.698 1.00 90.06 109 SER A CA 1
ATOM 887 C C . SER A 1 109 ? 0.321 -7.937 -3.847 1.00 90.06 109 SER A C 1
ATOM 889 O O . SER A 1 109 ? 1.506 -8.201 -3.616 1.00 90.06 109 SER A O 1
ATOM 891 N N . GLN A 1 110 ? -0.119 -7.707 -5.090 1.00 92.69 110 GLN A N 1
ATOM 892 C CA . GLN A 1 110 ? 0.702 -7.789 -6.300 1.00 92.69 110 GLN A CA 1
ATOM 893 C 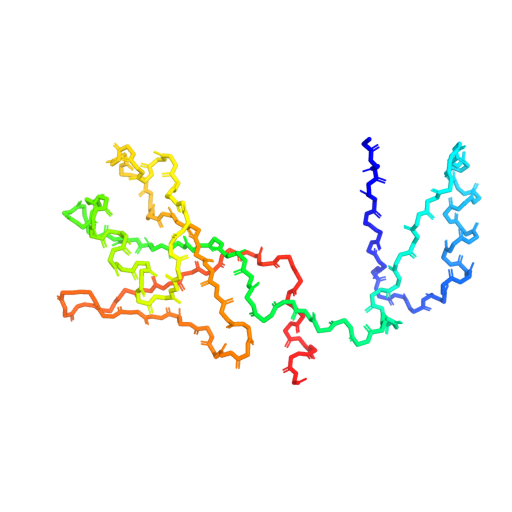C . GLN A 1 110 ? 0.208 -6.825 -7.382 1.00 92.69 110 GLN A C 1
ATOM 895 O O . GLN A 1 110 ? -0.994 -6.634 -7.546 1.00 92.69 110 GLN A O 1
ATOM 900 N N . VAL A 1 111 ? 1.138 -6.272 -8.158 1.00 92.25 111 VAL A N 1
ATOM 901 C CA . VAL A 1 111 ? 0.861 -5.406 -9.312 1.00 92.25 111 VAL A CA 1
ATOM 902 C C . VAL A 1 111 ? 1.725 -5.819 -10.500 1.00 92.25 111 VAL A C 1
ATOM 904 O O . VAL A 1 111 ? 2.835 -6.316 -10.323 1.00 92.25 111 VAL A O 1
ATOM 907 N N . LEU A 1 112 ? 1.225 -5.633 -11.720 1.00 93.44 112 LEU A N 1
ATOM 908 C CA . LEU A 1 112 ? 1.985 -5.914 -12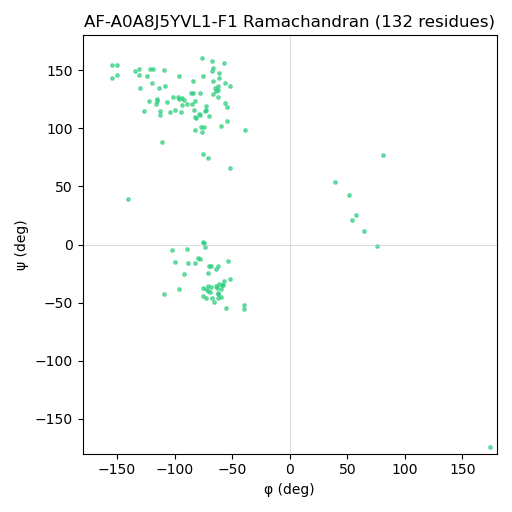.938 1.00 93.44 112 LEU A CA 1
ATOM 909 C C . LEU A 1 112 ? 2.768 -4.663 -13.353 1.00 93.44 112 LEU A C 1
ATOM 911 O O . LEU A 1 112 ? 2.173 -3.620 -13.615 1.00 93.44 112 LEU A O 1
ATOM 915 N N . VAL A 1 113 ? 4.093 -4.769 -13.428 1.00 91.06 113 VAL A N 1
ATOM 916 C CA . VAL A 1 113 ? 4.994 -3.677 -13.812 1.00 91.06 113 VAL A CA 1
ATOM 917 C C . VAL A 1 113 ? 5.868 -4.161 -14.958 1.00 91.06 113 VAL A C 1
ATOM 919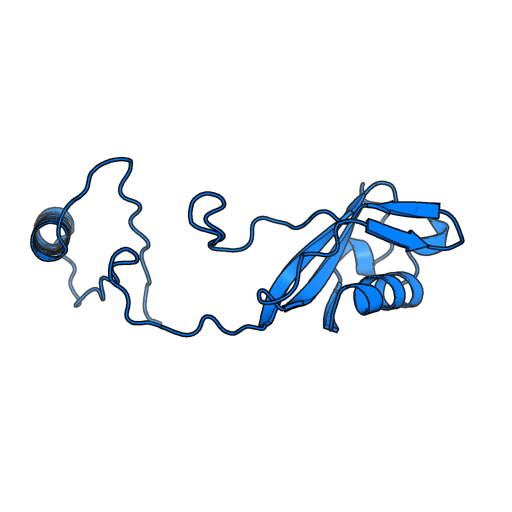 O O . VAL A 1 113 ? 6.649 -5.090 -14.784 1.00 91.06 113 VAL A O 1
ATOM 922 N N . ASP A 1 114 ? 5.708 -3.555 -16.135 1.00 88.19 114 ASP A N 1
ATOM 923 C CA . ASP A 1 114 ? 6.455 -3.917 -17.351 1.00 88.19 114 ASP A CA 1
ATOM 924 C C . ASP A 1 114 ? 6.410 -5.430 -17.674 1.00 88.19 114 ASP A C 1
ATOM 926 O O . ASP A 1 114 ? 7.415 -6.078 -17.951 1.00 88.19 114 ASP A O 1
ATOM 930 N N . GLY A 1 115 ? 5.224 -6.038 -17.538 1.00 88.50 115 GLY A N 1
ATOM 931 C CA . GLY A 1 115 ? 5.017 -7.475 -17.770 1.00 88.50 115 GLY A CA 1
ATOM 932 C C . GLY A 1 115 ? 5.526 -8.400 -16.656 1.00 88.50 115 GLY A C 1
ATOM 933 O O . GLY A 1 115 ? 5.320 -9.610 -16.735 1.00 88.50 115 GLY A O 1
ATOM 934 N N . VAL A 1 116 ? 6.131 -7.858 -15.595 1.00 90.19 116 VAL A N 1
ATOM 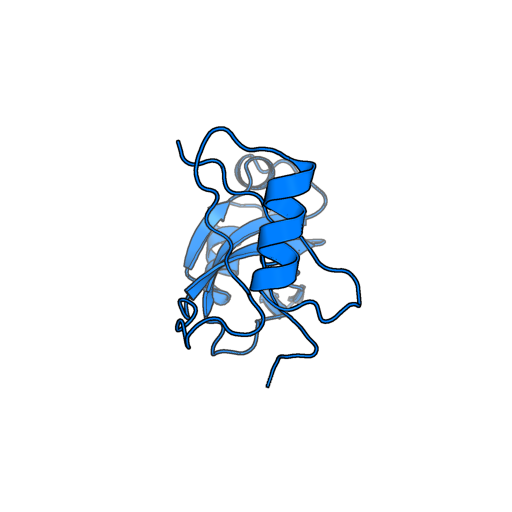935 C CA . VAL A 1 116 ? 6.640 -8.617 -14.447 1.00 90.19 116 VAL A CA 1
ATOM 936 C C . VAL A 1 116 ? 5.761 -8.387 -13.220 1.00 90.19 116 VAL A C 1
ATOM 938 O O . VAL A 1 116 ? 5.359 -7.266 -12.914 1.00 90.19 116 VAL A O 1
ATOM 941 N N . VAL A 1 117 ? 5.455 -9.459 -12.487 1.00 92.75 117 VAL A N 1
ATOM 942 C CA . VAL A 1 117 ? 4.694 -9.368 -11.235 1.00 92.75 117 VAL A CA 1
ATOM 943 C C . VAL A 1 117 ? 5.577 -8.779 -10.137 1.00 92.75 117 VAL A C 1
ATOM 945 O O . VAL A 1 117 ? 6.540 -9.405 -9.695 1.00 92.75 117 VAL A O 1
ATOM 948 N N . GLN A 1 118 ? 5.211 -7.598 -9.653 1.00 94.25 118 GLN A N 1
ATOM 949 C CA . GLN A 1 118 ? 5.809 -6.950 -8.495 1.00 94.25 118 GLN A CA 1
ATOM 950 C C . GLN A 1 118 ? 4.969 -7.243 -7.251 1.00 94.25 118 GLN A C 1
ATOM 952 O O . GLN A 1 118 ? 3.772 -6.966 -7.202 1.00 94.25 118 GLN A O 1
ATOM 957 N N . ARG A 1 119 ? 5.610 -7.779 -6.210 1.00 92.88 119 ARG A N 1
ATOM 958 C CA . ARG A 1 119 ? 4.984 -7.957 -4.894 1.00 92.88 119 ARG A CA 1
ATOM 959 C C . ARG A 1 119 ? 4.875 -6.628 -4.154 1.00 92.88 119 ARG A C 1
ATOM 961 O O . ARG A 1 119 ? 5.781 -5.799 -4.244 1.00 92.88 119 ARG A O 1
ATOM 968 N N . VAL A 1 120 ? 3.798 -6.478 -3.393 1.00 93.12 120 VAL A N 1
ATOM 969 C CA . VAL A 1 120 ? 3.537 -5.342 -2.509 1.00 93.12 120 VAL A CA 1
ATOM 970 C C . VAL A 1 120 ? 3.502 -5.858 -1.076 1.00 93.12 120 VAL A C 1
ATOM 972 O O . VAL A 1 120 ? 2.709 -6.736 -0.740 1.00 93.12 120 VAL A O 1
ATOM 975 N N . GLU A 1 121 ? 4.373 -5.325 -0.227 1.00 90.19 121 GLU A N 1
ATOM 976 C CA . GLU A 1 121 ? 4.391 -5.638 1.201 1.00 90.19 121 GLU A CA 1
ATOM 977 C C . GLU A 1 121 ? 3.850 -4.449 1.990 1.00 90.19 121 GLU A C 1
ATOM 979 O O . GLU A 1 121 ? 4.387 -3.347 1.904 1.00 90.19 121 GLU A O 1
ATOM 984 N N . TYR A 1 122 ? 2.806 -4.668 2.783 1.00 87.94 122 TYR A N 1
ATOM 985 C CA . TYR A 1 122 ? 2.271 -3.651 3.684 1.00 87.94 122 TYR A CA 1
ATOM 986 C C . TYR A 1 122 ? 3.046 -3.672 5.000 1.00 87.94 122 TYR A C 1
ATOM 988 O O . TYR A 1 122 ? 3.226 -4.726 5.614 1.00 87.94 122 TYR A O 1
ATOM 996 N N . GLU A 1 123 ? 3.497 -2.508 5.458 1.00 85.50 123 GLU A N 1
ATOM 997 C CA . GLU A 1 123 ? 3.995 -2.379 6.824 1.00 85.50 123 GLU A CA 1
ATOM 998 C C . GLU A 1 123 ? 2.846 -2.547 7.826 1.00 85.50 123 GLU A C 1
ATOM 1000 O O . GLU A 1 123 ? 1.686 -2.347 7.458 1.00 85.50 123 GLU A O 1
ATOM 1005 N N . PRO A 1 124 ? 3.141 -2.906 9.092 1.00 70.81 124 PRO A N 1
ATOM 1006 C CA . PRO A 1 124 ? 2.114 -3.104 10.101 1.00 70.81 124 PRO A CA 1
ATOM 1007 C C . PRO A 1 124 ? 1.235 -1.861 10.220 1.00 70.81 124 PRO A C 1
ATOM 1009 O O . PRO A 1 124 ? 1.647 -0.833 10.762 1.00 70.81 124 PRO A O 1
ATOM 1012 N N . LEU A 1 125 ? 0.014 -1.970 9.706 1.00 64.75 125 LEU A N 1
ATOM 1013 C CA 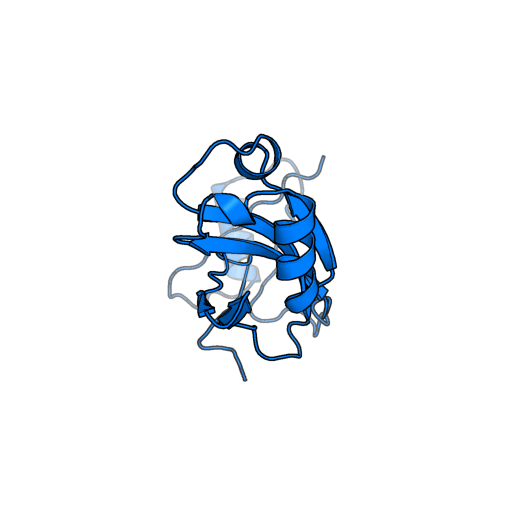. LEU A 1 125 ? -1.003 -0.961 9.916 1.00 64.75 125 LEU A CA 1
ATOM 1014 C C . LEU A 1 125 ? -1.324 -0.964 11.408 1.00 64.75 125 LEU A C 1
ATOM 1016 O O . LEU A 1 125 ? -1.447 -2.046 11.998 1.00 64.75 125 LEU A O 1
ATOM 1020 N N . PRO A 1 126 ? -1.420 0.206 12.058 1.00 54.41 126 PRO A N 1
ATOM 1021 C CA . PRO A 1 126 ? -1.898 0.256 13.422 1.00 54.41 126 PRO A CA 1
ATOM 1022 C C . PRO A 1 126 ? -3.321 -0.318 13.429 1.00 54.41 126 PRO A C 1
ATOM 1024 O O . PRO A 1 126 ? -4.273 0.360 13.073 1.00 54.41 126 PRO A O 1
ATOM 1027 N N . ILE A 1 127 ? -3.424 -1.578 13.869 1.00 55.28 127 ILE A N 1
ATO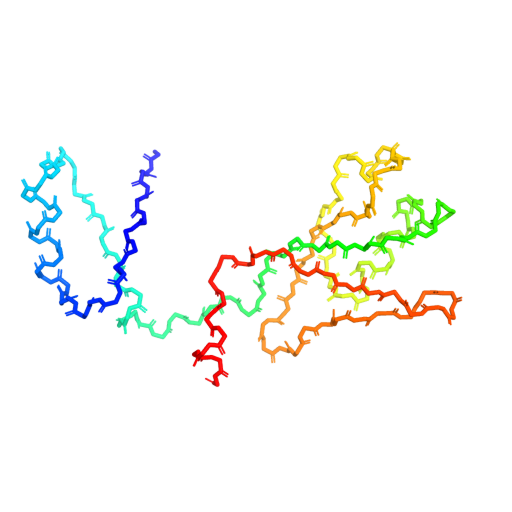M 1028 C CA . ILE A 1 127 ? -4.651 -2.324 14.170 1.00 55.28 127 ILE A CA 1
ATOM 1029 C C . ILE A 1 127 ? -5.348 -2.932 12.931 1.00 55.28 127 ILE A C 1
ATOM 1031 O O . ILE A 1 127 ? -6.408 -2.490 12.513 1.00 55.28 127 ILE A O 1
ATOM 1035 N N . ILE A 1 128 ? -4.809 -4.042 12.410 1.00 49.03 128 ILE A N 1
ATOM 1036 C CA . ILE A 1 128 ? -5.634 -5.070 11.748 1.00 49.03 128 ILE A CA 1
ATOM 1037 C C . ILE A 1 128 ? -5.583 -6.326 12.617 1.00 49.03 128 ILE A C 1
ATOM 1039 O O . ILE A 1 128 ? -4.537 -6.960 12.772 1.00 49.03 128 ILE A O 1
ATOM 1043 N N . CYS A 1 129 ? -6.712 -6.670 13.234 1.00 44.28 129 CYS A N 1
ATOM 1044 C CA . CYS A 1 129 ? -6.885 -7.957 13.894 1.00 44.28 129 CYS A CA 1
ATOM 1045 C C . CYS A 1 129 ? -7.267 -8.997 12.832 1.00 44.28 129 CYS A C 1
ATOM 1047 O O . CYS A 1 129 ? -8.432 -9.109 12.465 1.00 44.28 129 CYS A O 1
ATOM 1049 N N . PHE A 1 130 ? -6.301 -9.785 12.355 1.00 42.19 130 PHE A N 1
ATOM 1050 C CA . PHE A 1 130 ? -6.543 -10.829 11.345 1.00 42.19 130 PHE A CA 1
ATOM 1051 C C . PHE A 1 130 ? -7.505 -11.939 11.809 1.00 42.19 130 PHE A C 1
ATOM 1053 O O . PHE A 1 130 ? -8.069 -12.642 10.981 1.00 42.19 130 PHE A O 1
ATOM 1060 N N . SER A 1 131 ? -7.719 -12.089 13.120 1.00 43.00 131 SER A N 1
ATOM 1061 C CA . SER A 1 131 ? -8.718 -13.001 13.695 1.00 43.00 131 SER A CA 1
ATOM 1062 C C . SER A 1 131 ? -10.107 -12.375 13.862 1.00 43.00 131 SER A C 1
ATOM 1064 O O . SER A 1 131 ? -11.071 -13.103 14.066 1.00 43.00 131 SER A O 1
ATOM 1066 N N . CYS A 1 132 ? -10.209 -11.046 13.792 1.00 48.44 132 CYS A N 1
ATOM 1067 C CA . CYS A 1 132 ? -11.458 -10.295 13.921 1.00 48.44 132 CYS A CA 1
ATOM 1068 C C . CYS A 1 132 ? -11.992 -9.825 12.556 1.00 48.44 132 CYS A C 1
ATOM 1070 O O . CYS A 1 132 ? -13.059 -9.232 12.504 1.00 48.44 132 CYS A O 1
ATOM 1072 N N . GLY A 1 133 ? -11.244 -10.056 11.469 1.00 42.66 133 GLY A N 1
ATOM 1073 C CA . GLY A 1 133 ? -11.627 -9.716 10.100 1.00 42.66 133 GLY A CA 1
ATOM 1074 C C . GLY A 1 133 ? -12.668 -10.677 9.532 1.00 42.66 133 GLY A C 1
ATOM 1075 O O . GLY A 1 133 ? -12.331 -11.569 8.752 1.00 42.66 133 GLY A O 1
ATOM 1076 N N . LYS A 1 134 ? -13.918 -10.477 9.945 1.00 36.62 134 LYS A N 1
ATOM 1077 C CA . LYS A 1 134 ? -15.123 -10.658 9.135 1.00 36.62 134 LYS A CA 1
ATOM 1078 C C . LYS A 1 134 ? -15.995 -9.428 9.304 1.00 36.62 134 LYS A C 1
ATOM 1080 O O . LYS A 1 134 ? -16.073 -8.950 10.456 1.00 36.62 134 LYS A O 1
#

Secondary structure (DSSP, 8-state):
----------S----HHHHHHHHHHHH--SS------TTS-------SEEEEEEEEET--GGG-SHHHHHHHHHTTSEEEEE-HHHHTT---SEEEEEEEEETTS----EEEETTEEEE-EE---TT--TTT--

InterPro domains:
  IPR040256 Uncharacterized protein At4g02000-like [PTHR31286] (42-134)

Solvent-accessible surface area (backbone atoms only — not comparable to full-atom values): 8652 Å² total; per-residue (Å²): 135,87,89,84,78,87,82,83,73,80,95,59,96,69,56,68,69,61,50,51,55,50,49,48,67,74,64,60,63,96,59,94,75,87,82,80,58,88,88,74,53,74,94,66,77,65,67,51,63,42,84,37,45,36,33,32,61,76,62,60,76,88,52,48,45,61,74,50,47,50,54,58,38,52,76,69,23,56,64,76,45,65,35,70,52,35,67,68,54,49,88,55,82,42,43,38,35,32,25,37,36,56,72,88,47,84,80,71,52,61,48,80,53,95,91,39,83,42,54,43,44,73,54,89,60,94,84,74,56,82,90,65,74,120

Radius of gyration: 20.14 Å; Cα contacts (8 Å, |Δi|>4): 150; chains: 1; bounding box: 39×31×60 Å

Foldseek 3Di:
DDDADDDDDDPDDDDPVRVLVVCCVPVVDPDDHDDDDPVDHPPPVDPQKDKWKKKFFPDDLVCLPPVNVCVQLVVQAHWDDWDPCSNVSPDDRITMTIGIHGNVDDGDQWDQDPNDIIGMDIDDDVDDPPVPDD

pLDDT: mean 73.04, std 18.18, range [35.94, 94.88]

Organism: NCBI:txid47600

Mean predicted aligned error: 14.76 Å

Sequence (134 aa):
MELTIIVKLLWRNIGYNALHNRIFSLWKPVKSIRIMDTINGPEQSYPSMVLAWIRLPSLPGHLYKRKIIEAIGSLIGKVVKLDVQTDNQTRERFARLAVYINLEEPLISQVLVDGVVQRVEYEPLPIICFSCGK

Nearest PDB structures (foldseek):
  2n82-assembly1_B  TM=5.126E-01  e=3.767E-02  Homo sapiens
  6u9d-assembly1_C  TM=2.990E-01  e=1.518E-01  Saccharomyces cerevisiae
  6u9d-assembly1_O  TM=3.393E-01  e=2.037E+00  Saccharomyces cerevisiae
  1a7g-assembly1_E-2  TM=3.524E-01  e=3.381E+00  human papillomavirus 31